Protein AF-A0A6L3V154-F1 (afdb_monomer)

Mean predicted aligned error: 12.21 Å

Structure (mmCIF, N/CA/C/O backbone):
data_AF-A0A6L3V154-F1
#
_entry.id   AF-A0A6L3V154-F1
#
loop_
_atom_site.group_PDB
_atom_site.id
_atom_site.type_symbol
_atom_site.label_atom_id
_atom_site.label_alt_id
_atom_site.label_comp_id
_atom_site.label_asym_id
_atom_site.label_entity_id
_atom_site.label_seq_id
_atom_site.pdbx_PDB_ins_code
_atom_site.Cartn_x
_atom_site.Cartn_y
_atom_site.Cartn_z
_atom_site.occupancy
_atom_site.B_iso_or_equiv
_atom_site.auth_seq_id
_atom_site.auth_comp_id
_atom_site.auth_asym_id
_atom_site.auth_atom_id
_atom_site.pdbx_PDB_model_num
ATOM 1 N N . MET A 1 1 ? 25.791 -54.559 0.162 1.00 36.84 1 MET A N 1
ATOM 2 C CA . MET A 1 1 ? 26.107 -53.376 -0.666 1.00 36.84 1 MET A CA 1
ATOM 3 C C . MET A 1 1 ? 25.098 -52.288 -0.316 1.00 36.84 1 MET A C 1
ATOM 5 O O . MET A 1 1 ? 23.957 -52.368 -0.742 1.00 36.84 1 MET A O 1
ATOM 9 N N . LEU A 1 2 ? 25.465 -51.377 0.590 1.00 35.56 2 LEU A N 1
ATOM 10 C CA . LEU A 1 2 ? 24.588 -50.324 1.118 1.00 35.56 2 LEU A CA 1
ATOM 11 C C . LEU A 1 2 ? 24.805 -49.043 0.308 1.00 35.56 2 LEU A C 1
ATOM 13 O O . LEU A 1 2 ? 25.890 -48.468 0.343 1.00 35.56 2 LEU A O 1
ATOM 17 N N . LEU A 1 3 ? 23.775 -48.600 -0.408 1.00 36.31 3 LEU A N 1
ATOM 18 C CA . LEU A 1 3 ? 23.742 -47.310 -1.094 1.00 36.31 3 LEU A CA 1
ATOM 19 C C . LEU A 1 3 ? 23.500 -46.195 -0.063 1.00 36.31 3 LEU A C 1
ATOM 21 O O . LEU A 1 3 ? 22.370 -45.776 0.162 1.00 36.31 3 LEU A O 1
ATOM 25 N N . LYS A 1 4 ? 24.570 -45.718 0.583 1.00 40.69 4 LYS A N 1
ATOM 26 C CA . LYS A 1 4 ? 24.601 -44.402 1.243 1.00 40.69 4 LYS A CA 1
ATOM 27 C C . LYS A 1 4 ? 24.968 -43.352 0.191 1.00 40.69 4 LYS A C 1
ATOM 29 O O . LYS A 1 4 ? 26.110 -42.910 0.134 1.00 40.69 4 LYS A O 1
ATOM 34 N N . PHE A 1 5 ? 24.024 -42.983 -0.670 1.00 40.97 5 PHE A N 1
ATOM 35 C CA . PHE A 1 5 ? 24.203 -41.823 -1.542 1.00 40.97 5 PHE A CA 1
ATOM 36 C C . PHE A 1 5 ? 23.748 -40.557 -0.807 1.00 40.97 5 PHE A C 1
ATOM 38 O O . PHE A 1 5 ? 22.565 -40.364 -0.550 1.00 40.97 5 PHE A O 1
ATOM 45 N N . ALA A 1 6 ? 24.738 -39.742 -0.436 1.00 42.97 6 ALA A N 1
ATOM 46 C CA . ALA A 1 6 ? 24.694 -38.280 -0.416 1.00 42.97 6 ALA A CA 1
ATOM 47 C C . ALA A 1 6 ? 23.431 -37.612 0.172 1.00 42.97 6 ALA A C 1
ATOM 49 O O . ALA A 1 6 ? 22.741 -36.866 -0.513 1.00 42.97 6 ALA A O 1
ATOM 50 N N . TYR A 1 7 ? 23.154 -37.808 1.465 1.00 40.84 7 TYR A N 1
ATOM 51 C CA . TYR A 1 7 ? 22.252 -36.906 2.205 1.00 40.84 7 TYR A CA 1
ATOM 52 C C . TYR A 1 7 ? 23.001 -35.710 2.830 1.00 40.84 7 TYR A C 1
ATOM 54 O O . TYR A 1 7 ? 22.385 -34.792 3.360 1.00 40.84 7 TYR A O 1
ATOM 62 N N . GLN A 1 8 ? 24.339 -35.702 2.780 1.00 3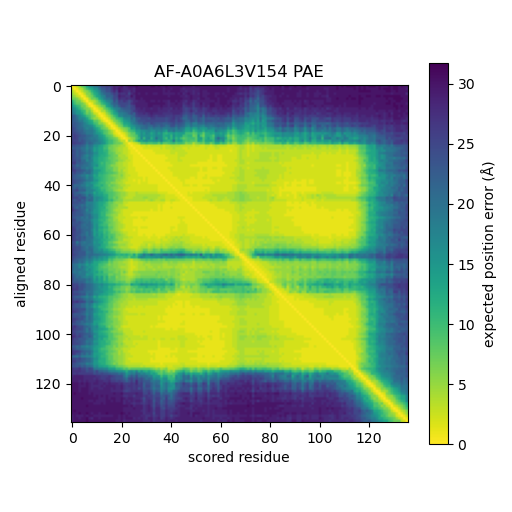7.62 8 GLN A N 1
ATOM 63 C CA . GLN A 1 8 ? 25.162 -34.779 3.570 1.00 37.62 8 GLN A CA 1
ATOM 64 C C . GLN A 1 8 ? 25.724 -33.576 2.788 1.00 37.62 8 GLN A C 1
ATOM 66 O O . GLN A 1 8 ? 26.208 -32.641 3.417 1.00 37.62 8 GLN A O 1
ATOM 71 N N . ASP A 1 9 ? 25.606 -33.548 1.456 1.00 41.88 9 ASP A N 1
ATOM 72 C CA . ASP A 1 9 ? 26.332 -32.579 0.611 1.00 41.88 9 ASP A CA 1
ATOM 73 C C . ASP A 1 9 ? 25.495 -31.375 0.143 1.00 41.88 9 ASP A C 1
ATOM 75 O O . ASP A 1 9 ? 25.961 -30.563 -0.652 1.00 41.88 9 ASP A O 1
ATOM 79 N N . PHE A 1 10 ? 24.268 -31.214 0.647 1.00 44.62 10 PHE A N 1
ATOM 80 C CA . PHE A 1 10 ? 23.421 -30.048 0.353 1.00 44.62 10 PHE A CA 1
ATOM 81 C C . PHE A 1 10 ? 23.212 -29.162 1.589 1.00 44.62 10 PHE A C 1
ATOM 83 O O . PHE A 1 10 ? 22.120 -28.648 1.828 1.00 44.62 10 PHE A O 1
ATOM 90 N N . ILE A 1 11 ? 24.256 -28.979 2.406 1.00 45.38 11 ILE A N 1
ATOM 91 C CA . ILE A 1 11 ? 24.266 -27.884 3.382 1.00 45.38 11 ILE A CA 1
ATOM 92 C C . ILE A 1 11 ? 24.730 -26.626 2.661 1.00 45.38 11 ILE A C 1
ATOM 94 O O . ILE A 1 11 ? 25.908 -26.336 2.484 1.00 45.38 11 ILE A O 1
ATOM 98 N N . ASP A 1 12 ? 23.729 -25.902 2.203 1.00 52.34 12 ASP A N 1
ATOM 99 C CA . ASP A 1 12 ? 23.831 -24.582 1.630 1.00 52.34 12 ASP A CA 1
ATOM 100 C C . ASP A 1 12 ? 24.290 -23.561 2.691 1.00 52.34 12 ASP A C 1
ATOM 102 O O . ASP A 1 12 ? 23.508 -23.136 3.540 1.00 52.34 12 ASP A O 1
ATOM 106 N N . ASP A 1 13 ? 25.567 -23.161 2.641 1.00 48.47 13 ASP A N 1
ATOM 107 C CA . ASP A 1 13 ? 26.195 -22.163 3.531 1.00 48.47 13 ASP A CA 1
ATOM 108 C C . ASP A 1 13 ? 25.761 -20.710 3.218 1.00 48.47 13 ASP A C 1
ATOM 110 O O . ASP A 1 13 ? 26.422 -19.722 3.565 1.00 48.47 13 ASP A O 1
ATOM 114 N N . ARG A 1 14 ? 24.615 -20.520 2.547 1.00 57.66 14 ARG A N 1
ATOM 115 C CA . ARG A 1 14 ? 23.977 -19.205 2.465 1.00 57.66 14 ARG A CA 1
ATOM 116 C C . ARG A 1 14 ? 23.593 -18.780 3.874 1.00 57.66 14 ARG A C 1
ATOM 118 O O . ARG A 1 14 ? 22.541 -19.136 4.396 1.00 57.66 14 ARG A O 1
ATOM 125 N N . LYS A 1 15 ? 24.426 -17.922 4.468 1.00 46.59 15 LYS A N 1
ATOM 126 C CA . LYS A 1 15 ? 24.085 -17.123 5.648 1.00 46.59 15 LYS A CA 1
ATOM 127 C C . LYS A 1 15 ? 22.749 -16.430 5.382 1.00 46.59 15 LYS A C 1
ATOM 129 O O . LYS A 1 15 ? 22.710 -15.394 4.711 1.00 46.59 15 LYS A O 1
ATOM 134 N N . PHE A 1 16 ? 21.655 -16.991 5.896 1.00 51.38 16 PHE A N 1
ATOM 135 C CA . PHE A 1 16 ? 20.346 -16.356 5.879 1.00 51.38 16 PHE A CA 1
ATOM 136 C C . PHE A 1 16 ? 20.460 -15.084 6.715 1.00 51.38 16 PHE A C 1
ATOM 138 O O . PHE A 1 16 ? 20.277 -15.086 7.933 1.00 51.38 16 PHE A O 1
ATOM 145 N N . LYS A 1 17 ? 20.806 -13.963 6.073 1.00 49.75 17 LYS A N 1
ATOM 146 C CA . LYS A 1 17 ? 20.602 -12.654 6.685 1.00 49.75 17 LYS A CA 1
ATOM 147 C C . LYS A 1 17 ? 19.137 -12.618 7.087 1.00 49.75 17 LYS A C 1
ATOM 149 O O . LYS A 1 17 ? 18.277 -12.897 6.254 1.00 49.75 17 LYS A O 1
ATOM 154 N N . LYS A 1 18 ? 18.873 -12.288 8.353 1.00 52.62 18 LYS A N 1
ATOM 155 C CA . LYS A 1 18 ? 17.528 -12.089 8.900 1.00 52.62 18 LYS A CA 1
ATOM 156 C C . LYS A 1 18 ? 16.851 -10.963 8.107 1.00 52.62 18 LYS A C 1
ATOM 158 O O . LYS A 1 18 ? 16.923 -9.792 8.466 1.00 52.62 18 LYS A O 1
ATOM 163 N N . ALA A 1 19 ? 16.273 -11.301 6.964 1.00 55.12 19 ALA A N 1
ATOM 164 C CA . ALA A 1 19 ? 15.476 -10.391 6.175 1.00 55.12 19 ALA A CA 1
ATOM 165 C C . ALA A 1 19 ? 14.114 -10.311 6.858 1.00 55.12 19 ALA A C 1
ATOM 167 O O . ALA A 1 19 ? 13.531 -11.334 7.207 1.00 55.12 19 ALA A O 1
ATOM 168 N N . LYS A 1 20 ? 13.613 -9.095 7.065 1.00 62.06 20 LYS A N 1
ATOM 169 C CA . LYS A 1 20 ? 12.199 -8.865 7.367 1.00 62.06 20 LYS A CA 1
ATOM 170 C C . LYS A 1 20 ? 11.541 -8.482 6.044 1.00 62.06 20 LYS A C 1
ATOM 172 O O . LYS A 1 20 ? 11.507 -7.287 5.734 1.00 62.06 20 LYS A O 1
ATOM 177 N N . PRO A 1 21 ? 11.168 -9.455 5.192 1.00 63.84 21 PRO A N 1
ATOM 178 C CA . PRO A 1 21 ? 10.528 -9.129 3.930 1.00 63.84 21 PRO A CA 1
ATOM 179 C C . PRO A 1 21 ? 9.245 -8.356 4.232 1.00 63.84 21 PRO A C 1
ATOM 181 O O . PRO A 1 21 ? 8.527 -8.669 5.170 1.00 63.84 21 PRO A O 1
ATOM 184 N N . ILE A 1 22 ? 8.983 -7.297 3.477 1.00 65.25 22 ILE A N 1
ATOM 185 C CA . ILE A 1 22 ? 7.748 -6.515 3.633 1.00 65.25 22 ILE A CA 1
ATOM 186 C C . ILE A 1 22 ? 6.572 -7.212 2.921 1.00 65.25 22 ILE A C 1
ATOM 188 O O . ILE A 1 22 ? 5.421 -6.881 3.176 1.00 65.25 22 ILE A O 1
ATOM 192 N N . SER A 1 23 ? 6.869 -8.184 2.052 1.00 68.25 23 SER A N 1
ATOM 193 C CA . SER A 1 23 ? 5.916 -8.853 1.169 1.00 68.25 23 SER A CA 1
ATOM 194 C C . SER A 1 23 ? 6.259 -10.327 0.940 1.00 68.25 23 SER A C 1
ATOM 196 O O . SER A 1 23 ? 7.343 -10.789 1.303 1.00 68.25 23 SER A O 1
ATOM 198 N N . GLY A 1 24 ? 5.320 -11.049 0.334 1.00 81.50 24 GLY A N 1
ATOM 199 C CA . GLY A 1 24 ? 5.356 -12.470 0.011 1.00 81.50 24 GLY A CA 1
ATOM 200 C C . GLY A 1 24 ? 3.961 -13.050 0.200 1.00 81.50 24 GLY A C 1
ATOM 201 O O . GLY A 1 24 ? 3.205 -13.193 -0.754 1.00 81.50 24 GLY A O 1
ATOM 202 N N . VAL A 1 25 ? 3.601 -13.308 1.457 1.00 86.81 25 VAL A N 1
ATOM 203 C CA . VAL A 1 25 ? 2.255 -13.732 1.856 1.00 86.81 25 VAL A CA 1
ATOM 204 C C . VAL A 1 25 ? 1.686 -12.698 2.818 1.00 86.81 25 VAL A C 1
ATOM 206 O O . VAL A 1 25 ? 2.305 -12.383 3.832 1.00 86.81 25 VAL A O 1
ATOM 209 N N . ILE A 1 26 ? 0.511 -12.164 2.488 1.00 90.88 26 ILE A N 1
ATOM 210 C CA . ILE A 1 26 ? -0.191 -11.147 3.271 1.00 90.88 26 ILE A CA 1
ATOM 211 C C . ILE A 1 26 ? -1.599 -11.667 3.563 1.00 90.88 26 ILE A C 1
ATOM 213 O O . ILE A 1 26 ? -2.287 -12.133 2.659 1.00 90.88 26 ILE A O 1
ATOM 217 N N . ILE A 1 27 ? -2.028 -11.572 4.822 1.00 91.44 27 ILE A N 1
ATOM 218 C CA . ILE A 1 27 ? -3.367 -11.973 5.264 1.00 91.44 27 ILE A CA 1
ATOM 219 C C . ILE A 1 27 ? -4.065 -10.734 5.818 1.00 91.44 27 ILE A C 1
ATOM 221 O O . ILE A 1 27 ? -3.561 -10.090 6.737 1.00 91.44 27 ILE A O 1
ATOM 225 N N . VAL A 1 28 ? -5.218 -10.392 5.248 1.00 94.50 28 VAL A N 1
ATOM 226 C CA . VAL A 1 28 ? -6.031 -9.231 5.634 1.00 94.50 28 VAL A CA 1
ATOM 227 C C . VAL A 1 28 ? -7.511 -9.586 5.552 1.00 94.50 28 VAL A C 1
ATOM 229 O O . VAL A 1 28 ? -7.903 -10.463 4.783 1.00 94.50 28 VAL A O 1
ATOM 232 N N . THR A 1 29 ? -8.353 -8.896 6.322 1.00 97.31 29 THR A N 1
ATOM 233 C CA . THR A 1 29 ? -9.807 -9.008 6.157 1.00 97.31 29 THR A CA 1
ATOM 234 C C . THR A 1 29 ? -10.240 -8.338 4.854 1.00 97.31 29 THR A C 1
ATOM 236 O O . THR A 1 29 ? -9.618 -7.376 4.393 1.00 97.31 29 THR A O 1
ATOM 239 N N . LYS A 1 30 ? -11.349 -8.813 4.274 1.00 97.12 30 LYS A N 1
ATOM 240 C CA . LYS A 1 30 ? -11.970 -8.176 3.101 1.00 97.12 30 LYS A CA 1
ATOM 241 C C . LYS A 1 30 ? -12.292 -6.702 3.365 1.00 97.12 30 LYS A C 1
ATOM 243 O O . LYS A 1 30 ? -12.097 -5.866 2.491 1.00 97.12 30 LYS A O 1
ATOM 248 N N . GLU A 1 31 ? -12.764 -6.391 4.569 1.00 97.56 31 GLU A N 1
ATOM 249 C CA . GLU A 1 31 ? -13.072 -5.028 4.997 1.00 97.56 31 GLU A CA 1
ATOM 250 C C . GLU A 1 31 ? -11.838 -4.121 4.942 1.00 97.56 31 GLU A C 1
ATOM 252 O O . GLU A 1 31 ? -11.858 -3.124 4.223 1.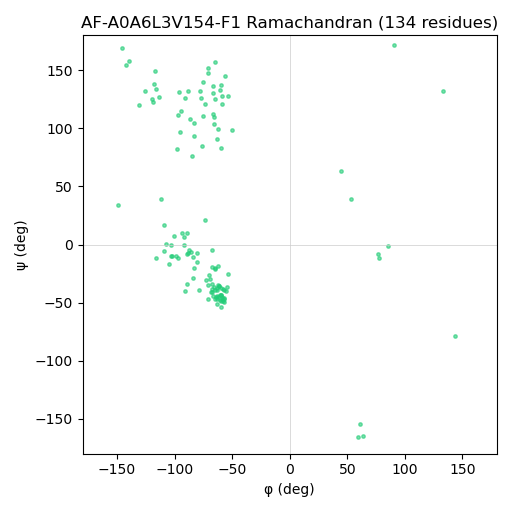00 97.56 31 GLU A O 1
ATOM 257 N N . ASN A 1 32 ? -10.733 -4.509 5.590 1.00 97.31 32 ASN A N 1
ATOM 258 C CA . ASN A 1 32 ? -9.506 -3.710 5.591 1.00 97.31 32 ASN A CA 1
ATOM 259 C C . ASN A 1 32 ? -8.915 -3.568 4.181 1.00 97.31 32 ASN A C 1
ATOM 261 O O . ASN A 1 32 ? -8.472 -2.485 3.801 1.00 97.31 32 ASN A O 1
ATOM 265 N N . PHE A 1 33 ? -8.958 -4.635 3.375 1.00 97.00 33 PHE A N 1
ATOM 266 C CA . PHE A 1 33 ? -8.532 -4.575 1.976 1.00 97.00 33 PHE A CA 1
ATOM 267 C C . PHE A 1 33 ? -9.354 -3.552 1.175 1.00 97.00 33 PHE A C 1
ATOM 269 O O . PHE A 1 33 ? -8.798 -2.749 0.421 1.00 97.00 33 PHE A O 1
ATOM 276 N N . ASN A 1 34 ? -10.673 -3.533 1.375 1.00 95.50 34 ASN A N 1
ATOM 277 C CA . ASN A 1 34 ? -11.575 -2.598 0.707 1.00 95.50 34 ASN A CA 1
ATOM 278 C C . ASN A 1 34 ? -11.423 -1.158 1.219 1.00 95.50 34 ASN A C 1
ATOM 280 O O . ASN A 1 34 ? -11.515 -0.230 0.414 1.00 95.50 34 ASN A O 1
ATOM 284 N N . MET A 1 35 ? -11.138 -0.955 2.511 1.00 95.25 35 MET A N 1
ATOM 285 C CA . MET A 1 35 ? -10.893 0.374 3.090 1.00 95.25 35 MET A CA 1
ATOM 286 C C . MET A 1 35 ? -9.732 1.101 2.404 1.00 95.25 35 MET A C 1
ATOM 288 O O . MET A 1 35 ? -9.816 2.306 2.169 1.00 95.25 35 MET A O 1
ATOM 292 N N . VAL A 1 36 ? -8.671 0.377 2.034 1.00 96.06 36 VAL A N 1
ATOM 293 C CA . VAL A 1 36 ? -7.530 0.947 1.291 1.00 96.06 36 VAL A CA 1
ATOM 294 C C . VAL A 1 36 ? -7.669 0.834 -0.230 1.00 96.06 36 VAL A C 1
ATOM 296 O O . VAL A 1 36 ? -6.732 1.170 -0.957 1.00 96.06 36 VAL A O 1
ATOM 299 N N . LYS A 1 37 ? -8.828 0.368 -0.719 1.00 95.94 37 LYS A N 1
ATOM 300 C CA . LYS A 1 37 ? -9.120 0.091 -2.137 1.00 95.94 37 LYS A CA 1
ATOM 301 C C . LYS A 1 37 ? -8.091 -0.837 -2.798 1.00 95.94 37 LYS A C 1
ATOM 303 O O . LYS A 1 37 ? -7.710 -0.615 -3.946 1.00 95.94 37 LYS A O 1
ATOM 308 N N . GLY A 1 38 ? -7.625 -1.847 -2.064 1.00 95.19 38 GLY A N 1
ATOM 309 C CA . GLY A 1 38 ? -6.637 -2.815 -2.532 1.00 95.19 38 GLY A CA 1
ATOM 310 C C . GLY A 1 38 ? -5.287 -2.202 -2.916 1.00 95.19 38 GLY A C 1
ATOM 311 O O . GLY A 1 38 ? -4.886 -1.140 -2.421 1.00 95.19 38 GLY A O 1
ATOM 312 N N . PHE A 1 39 ? -4.574 -2.893 -3.806 1.00 96.00 39 PHE A N 1
ATOM 313 C CA . PHE A 1 39 ? -3.316 -2.414 -4.377 1.00 96.00 39 PHE A CA 1
ATOM 314 C C . PHE A 1 39 ? -3.555 -1.244 -5.340 1.00 96.00 39 PHE A C 1
ATOM 316 O O . PHE A 1 39 ? -4.580 -1.156 -6.011 1.00 96.00 39 PHE A O 1
ATOM 323 N N . ASP A 1 40 ? -2.599 -0.319 -5.401 1.00 96.44 40 ASP A N 1
ATOM 324 C CA . ASP A 1 40 ? -2.673 0.822 -6.312 1.00 96.44 40 ASP A CA 1
ATOM 325 C C . ASP A 1 40 ? -2.171 0.424 -7.707 1.00 96.44 40 ASP A C 1
ATOM 327 O O . ASP A 1 40 ? -0.974 0.300 -7.941 1.00 96.44 40 ASP A O 1
ATOM 331 N N . GLU A 1 41 ? -3.079 0.240 -8.656 1.00 95.12 41 GLU A N 1
ATOM 332 C CA . GLU A 1 41 ? -2.742 -0.193 -10.022 1.00 95.12 41 GLU A CA 1
ATOM 333 C C . GLU A 1 41 ? -1.950 0.845 -10.839 1.00 95.12 41 GLU A C 1
ATOM 335 O O . GLU A 1 41 ? -1.498 0.552 -11.944 1.00 95.12 41 GLU A O 1
ATOM 340 N N . ARG A 1 42 ? -1.726 2.057 -10.308 1.00 95.69 42 ARG A N 1
ATOM 341 C CA . ARG A 1 42 ? -0.789 3.021 -10.913 1.00 95.69 42 ARG A CA 1
ATOM 342 C C . ARG A 1 42 ? 0.667 2.542 -10.826 1.00 95.69 42 ARG A C 1
ATOM 344 O O . ARG A 1 42 ? 1.510 3.054 -11.564 1.00 95.69 42 ARG A O 1
ATOM 351 N N . PHE A 1 43 ? 0.980 1.596 -9.934 1.00 95.88 43 PHE A N 1
ATOM 352 C CA . PHE A 1 43 ? 2.252 0.876 -9.960 1.00 95.88 43 PHE A CA 1
ATOM 353 C C . PHE A 1 43 ? 2.246 -0.122 -11.123 1.00 95.88 43 PHE A C 1
ATOM 355 O O . PHE A 1 43 ? 1.417 -1.025 -11.167 1.00 95.88 43 PHE A O 1
ATOM 362 N N . ALA A 1 44 ? 3.194 0.022 -12.050 1.00 94.69 44 ALA A N 1
ATOM 363 C CA . ALA A 1 44 ? 3.297 -0.843 -13.224 1.00 94.69 44 ALA A CA 1
ATOM 364 C C . ALA A 1 44 ? 4.617 -1.623 -13.231 1.00 94.69 44 ALA A C 1
ATOM 366 O O . ALA A 1 44 ? 5.686 -1.073 -12.938 1.00 94.69 44 ALA A O 1
ATOM 367 N N . GLY A 1 45 ? 4.550 -2.908 -13.589 1.00 92.31 45 GLY A N 1
ATOM 368 C CA . GLY A 1 45 ? 5.677 -3.836 -13.471 1.00 92.31 45 GLY A CA 1
ATOM 369 C C . GLY A 1 45 ? 6.114 -4.050 -12.016 1.00 92.31 45 GLY A C 1
ATOM 370 O O . GLY A 1 45 ? 5.407 -3.694 -11.080 1.00 92.31 45 GLY A O 1
ATOM 371 N N . TRP A 1 46 ? 7.302 -4.620 -11.814 1.00 91.44 46 TRP A N 1
ATOM 372 C CA . TRP A 1 46 ? 7.819 -4.893 -10.469 1.00 91.44 46 TRP A CA 1
ATOM 373 C C . TRP A 1 46 ? 8.357 -3.639 -9.767 1.00 91.44 46 TRP A C 1
ATOM 375 O O . TRP A 1 46 ? 9.281 -2.984 -10.275 1.00 91.44 46 TRP A O 1
ATOM 385 N N . GLY A 1 47 ? 7.858 -3.374 -8.555 1.00 91.94 47 GLY A N 1
ATOM 386 C CA . GLY A 1 47 ? 8.524 -2.555 -7.551 1.00 91.94 47 GLY A CA 1
ATOM 387 C C . GLY A 1 47 ? 7.635 -1.506 -6.884 1.00 91.94 47 GLY A C 1
ATOM 388 O O . GLY A 1 47 ? 7.058 -0.653 -7.555 1.00 91.94 47 GLY A O 1
ATOM 389 N N . LYS A 1 48 ? 7.720 -1.480 -5.545 1.00 95.00 48 LYS A N 1
ATOM 390 C CA . LYS A 1 48 ? 7.168 -0.486 -4.600 1.00 95.00 48 LYS A CA 1
ATOM 391 C C . LYS A 1 48 ? 5.672 -0.581 -4.293 1.00 95.00 48 LYS A C 1
ATOM 393 O O . LYS A 1 48 ? 5.254 0.026 -3.306 1.00 95.00 48 LYS A O 1
ATOM 398 N N . GLU A 1 49 ? 4.912 -1.368 -5.041 1.00 95.75 49 GLU A N 1
ATOM 399 C CA . GLU A 1 49 ? 3.487 -1.621 -4.813 1.00 95.75 49 GLU A CA 1
ATOM 400 C C . GLU A 1 49 ? 3.223 -2.182 -3.411 1.00 95.75 49 GLU A C 1
ATOM 402 O O . GLU A 1 49 ? 2.413 -1.632 -2.666 1.00 95.75 49 GLU A O 1
ATOM 407 N N . ASP A 1 50 ? 3.999 -3.181 -2.988 1.00 95.56 50 ASP A N 1
ATOM 408 C CA . ASP A 1 50 ? 3.856 -3.796 -1.668 1.00 95.56 50 ASP A CA 1
ATOM 409 C C . ASP A 1 50 ? 4.193 -2.834 -0.530 1.00 95.56 50 ASP A C 1
ATOM 411 O O . ASP A 1 50 ? 3.574 -2.846 0.536 1.00 95.56 50 ASP A O 1
ATOM 415 N N . ASN A 1 51 ? 5.192 -1.971 -0.743 1.00 95.88 51 ASN A N 1
ATOM 416 C CA . ASN A 1 51 ? 5.564 -0.974 0.251 1.00 95.88 51 ASN A CA 1
ATOM 417 C C . ASN A 1 51 ? 4.441 0.050 0.435 1.00 95.88 51 ASN A C 1
ATOM 419 O O . ASN A 1 51 ? 4.104 0.368 1.576 1.00 95.88 51 ASN A O 1
ATOM 423 N N . ALA A 1 52 ? 3.859 0.519 -0.672 1.00 97.50 52 ALA A N 1
ATOM 424 C CA . ALA A 1 52 ? 2.728 1.436 -0.662 1.00 97.50 52 ALA A CA 1
ATOM 425 C C . ALA A 1 52 ? 1.491 0.801 -0.017 1.00 97.50 52 ALA A C 1
ATOM 427 O O . ALA A 1 52 ? 0.865 1.429 0.836 1.00 97.50 52 ALA A O 1
ATOM 428 N N . PHE A 1 53 ? 1.183 -0.454 -0.356 1.00 97.38 53 PHE A N 1
ATOM 429 C CA . PHE A 1 53 ? 0.078 -1.194 0.249 1.00 97.38 53 PHE A CA 1
ATOM 430 C C . PHE A 1 53 ? 0.264 -1.348 1.764 1.00 97.38 53 PHE A C 1
ATOM 432 O O . PHE A 1 53 ? -0.632 -1.003 2.532 1.00 97.38 53 PHE A O 1
ATOM 439 N N . LYS A 1 54 ? 1.455 -1.758 2.220 1.00 96.56 54 LYS A N 1
ATOM 440 C CA . LYS A 1 54 ? 1.786 -1.857 3.652 1.00 96.56 54 LYS A CA 1
ATOM 441 C C . LYS A 1 54 ? 1.664 -0.504 4.368 1.00 96.56 54 LYS A C 1
ATOM 443 O O . LYS A 1 54 ? 1.126 -0.453 5.471 1.00 96.56 54 LYS A O 1
ATOM 448 N N . ASP A 1 55 ? 2.150 0.590 3.780 1.00 97.81 55 ASP A N 1
ATOM 449 C CA . ASP A 1 55 ? 2.045 1.922 4.398 1.00 97.81 55 ASP A CA 1
ATOM 450 C C . ASP A 1 55 ? 0.593 2.425 4.461 1.00 97.81 55 ASP A C 1
ATOM 452 O O . ASP A 1 55 ? 0.197 2.998 5.480 1.00 97.81 55 ASP A O 1
ATOM 456 N N . ALA A 1 56 ? -0.213 2.157 3.429 1.00 98.06 56 ALA A N 1
ATOM 457 C CA . ALA A 1 56 ? -1.643 2.456 3.421 1.00 98.06 56 ALA A CA 1
ATOM 458 C C . ALA A 1 56 ? -2.393 1.658 4.496 1.00 98.06 56 ALA A C 1
ATOM 460 O O . ALA A 1 56 ? -3.079 2.251 5.325 1.00 98.06 56 ALA A O 1
ATOM 461 N N . MET A 1 57 ? -2.199 0.336 4.539 1.00 97.88 57 MET A N 1
ATOM 462 C CA . MET A 1 57 ? -2.811 -0.551 5.535 1.00 97.88 57 MET A CA 1
ATOM 463 C C . MET A 1 57 ? -2.448 -0.132 6.958 1.00 97.88 57 MET A C 1
ATOM 465 O O . MET A 1 57 ? -3.333 0.047 7.786 1.00 97.88 57 MET A O 1
ATOM 469 N N . ASN A 1 58 ? -1.163 0.113 7.228 1.00 97.44 58 ASN A N 1
ATOM 470 C CA . ASN A 1 58 ? -0.718 0.534 8.556 1.00 97.44 58 ASN A CA 1
ATOM 471 C C . ASN A 1 58 ? -1.306 1.878 8.991 1.00 97.44 58 ASN A C 1
ATOM 473 O O . ASN A 1 58 ? -1.558 2.078 10.176 1.00 97.44 58 ASN A O 1
ATOM 477 N N . THR A 1 59 ? -1.491 2.800 8.047 1.00 98.44 59 THR A N 1
ATOM 478 C CA . THR A 1 59 ? -2.009 4.142 8.335 1.00 98.44 59 THR A CA 1
ATOM 479 C C . THR A 1 59 ? -3.527 4.141 8.509 1.00 98.44 59 THR A C 1
ATOM 481 O O . THR A 1 59 ? -4.036 4.843 9.374 1.00 98.44 59 THR A O 1
ATOM 484 N N . VAL A 1 60 ? -4.251 3.361 7.701 1.00 98.19 60 VAL A N 1
ATOM 485 C CA . VAL A 1 60 ? -5.722 3.364 7.666 1.00 98.19 60 VAL A CA 1
ATOM 486 C C . VAL A 1 60 ? -6.335 2.338 8.620 1.00 98.19 60 VAL A C 1
ATOM 488 O O . VAL A 1 60 ? -7.338 2.630 9.262 1.00 98.19 60 VAL A O 1
ATOM 491 N N . CYS A 1 61 ? -5.742 1.149 8.720 1.00 97.69 61 CYS A N 1
ATOM 492 C CA . CYS A 1 61 ? -6.279 0.013 9.477 1.00 97.69 61 CYS A CA 1
ATOM 493 C C . CYS A 1 61 ? -5.475 -0.297 10.752 1.00 97.69 61 CYS A C 1
ATOM 495 O O . CYS A 1 61 ? -5.868 -1.163 11.531 1.00 97.69 61 CYS A O 1
ATOM 497 N N . GLY A 1 62 ? -4.351 0.391 10.969 1.00 96.50 62 GLY A N 1
ATOM 498 C CA . GLY A 1 62 ? -3.435 0.131 12.078 1.00 96.50 62 GLY A CA 1
ATOM 499 C C . GLY A 1 62 ? -2.331 -0.882 11.741 1.00 96.50 62 GLY A C 1
ATOM 500 O O . GLY A 1 62 ? -2.322 -1.480 10.664 1.00 96.50 62 GLY A O 1
ATOM 501 N N . PRO A 1 63 ? -1.350 -1.058 12.644 1.00 94.50 63 PRO A N 1
ATOM 502 C CA . PRO A 1 63 ? -0.119 -1.785 12.355 1.00 94.50 63 PRO A CA 1
ATOM 503 C C . PRO A 1 63 ? -0.352 -3.281 12.107 1.00 94.50 63 PRO A C 1
ATOM 505 O O . PRO A 1 63 ? -1.038 -3.955 12.878 1.00 94.50 63 PRO A O 1
ATOM 508 N N . TYR A 1 64 ? 0.299 -3.822 11.076 1.00 92.00 64 TYR A N 1
ATOM 509 C CA . TYR A 1 64 ? 0.360 -5.267 10.859 1.00 92.00 64 TYR A CA 1
ATOM 510 C C . TYR A 1 64 ? 1.128 -5.981 11.987 1.00 92.00 64 TYR A C 1
ATOM 512 O O . TYR A 1 64 ? 1.987 -5.402 12.659 1.00 92.00 64 TYR A O 1
ATOM 520 N N . LYS A 1 65 ? 0.845 -7.276 12.162 1.00 88.94 65 LYS A N 1
ATOM 521 C CA . LYS A 1 65 ? 1.528 -8.156 13.119 1.00 88.94 65 LYS A CA 1
ATOM 522 C C . LYS A 1 65 ? 2.246 -9.284 12.389 1.00 88.94 65 LYS A C 1
ATOM 524 O O . LYS A 1 65 ? 1.791 -9.738 11.342 1.00 88.94 65 LYS A O 1
ATOM 529 N N . TRP A 1 66 ? 3.352 -9.740 12.965 1.00 84.19 66 TRP A N 1
ATOM 530 C CA . TRP A 1 66 ? 4.018 -10.967 12.540 1.00 84.19 66 TRP A CA 1
ATOM 531 C C . TRP A 1 66 ? 3.416 -12.155 13.303 1.00 84.19 66 TRP A C 1
ATOM 533 O O . TRP A 1 66 ? 3.278 -12.051 14.521 1.00 84.19 66 TRP A O 1
ATOM 543 N N . PRO A 1 67 ? 3.053 -13.264 12.637 1.00 80.19 67 PRO A N 1
ATOM 544 C CA . PRO A 1 67 ? 2.622 -14.471 13.335 1.00 80.19 67 PRO A CA 1
ATOM 545 C C . PRO A 1 67 ? 3.798 -15.072 14.120 1.00 80.19 67 PRO A C 1
ATOM 547 O O . PRO A 1 67 ? 4.884 -15.256 13.574 1.00 80.19 67 PRO A O 1
ATOM 550 N N . GLU A 1 68 ? 3.588 -15.374 15.402 1.00 75.31 68 GLU A N 1
ATOM 551 C CA . GLU A 1 68 ? 4.665 -15.762 16.331 1.00 75.31 68 GLU A CA 1
ATOM 552 C C . GLU A 1 68 ? 5.095 -17.238 16.223 1.00 75.31 68 GLU A C 1
ATOM 554 O O . GLU A 1 68 ? 6.097 -17.624 16.816 1.00 75.31 68 GLU A O 1
ATOM 559 N N . ALA A 1 69 ? 4.396 -18.067 15.437 1.00 66.12 69 ALA A N 1
ATOM 560 C CA . ALA A 1 69 ? 4.641 -19.514 15.401 1.00 66.12 69 ALA A CA 1
ATOM 561 C C . ALA A 1 69 ? 4.344 -20.178 14.042 1.00 66.12 69 ALA A C 1
ATOM 563 O O . ALA A 1 69 ? 3.880 -21.315 13.988 1.00 66.12 69 ALA A O 1
ATOM 564 N N . THR A 1 70 ? 4.580 -19.489 12.921 1.00 69.44 70 THR A N 1
ATOM 565 C CA . THR A 1 70 ? 4.295 -20.056 11.590 1.00 69.44 70 THR A CA 1
ATOM 566 C C . THR A 1 70 ? 5.480 -19.894 10.652 1.00 69.44 70 THR A C 1
ATOM 568 O O . THR A 1 70 ? 5.901 -18.780 10.344 1.00 69.44 70 THR A O 1
ATOM 571 N N . SER A 1 71 ? 6.001 -21.019 10.167 1.00 78.31 71 SER A N 1
ATOM 572 C CA . SER A 1 71 ? 6.954 -21.043 9.061 1.00 78.31 71 SER A CA 1
ATOM 573 C C . SER A 1 71 ? 6.198 -21.183 7.747 1.00 78.31 71 SER A C 1
ATOM 575 O O . SER A 1 71 ? 5.405 -22.103 7.572 1.00 78.31 71 SER A O 1
ATOM 577 N N . ILE A 1 72 ? 6.461 -20.267 6.818 1.00 79.69 72 ILE A N 1
ATOM 578 C CA . ILE A 1 72 ? 5.998 -20.357 5.435 1.00 79.69 72 ILE A CA 1
ATOM 579 C C . ILE A 1 72 ? 7.236 -20.540 4.567 1.00 79.69 72 ILE A C 1
ATOM 581 O O . ILE A 1 72 ? 8.179 -19.751 4.650 1.00 79.69 72 ILE A O 1
ATOM 585 N N . TYR A 1 73 ? 7.228 -21.574 3.732 1.00 82.75 73 TYR A N 1
ATOM 586 C CA . TYR A 1 73 ? 8.284 -21.819 2.759 1.00 82.75 73 TYR A CA 1
ATOM 587 C C . TYR A 1 73 ? 7.867 -21.250 1.404 1.00 82.75 73 TYR A C 1
ATOM 589 O O . TYR A 1 73 ? 6.763 -21.502 0.929 1.00 82.75 73 TYR A O 1
ATOM 597 N N . HIS A 1 74 ? 8.760 -20.490 0.778 1.00 83.62 74 HIS A N 1
ATOM 598 C CA . HIS A 1 74 ? 8.613 -20.015 -0.594 1.00 83.62 74 HIS A CA 1
ATOM 599 C C . HIS A 1 74 ? 9.729 -20.639 -1.430 1.00 83.62 74 HIS A C 1
ATOM 601 O O . HIS A 1 74 ? 10.888 -20.645 -1.006 1.00 83.62 74 HIS A O 1
ATOM 607 N N . LEU A 1 75 ? 9.382 -21.173 -2.603 1.00 87.81 75 LEU A N 1
ATOM 608 C CA . LEU A 1 75 ? 10.363 -21.690 -3.549 1.00 87.81 75 LEU A CA 1
ATOM 609 C C . LEU A 1 75 ? 11.334 -20.578 -3.943 1.00 87.81 75 LEU A C 1
ATOM 611 O O . LEU A 1 75 ? 10.947 -19.524 -4.444 1.00 87.81 75 LEU A O 1
ATOM 615 N N . TRP A 1 76 ? 12.613 -20.813 -3.676 1.00 85.25 76 TRP A N 1
ATOM 616 C CA . TRP A 1 76 ? 13.641 -19.825 -3.941 1.00 85.25 76 TRP A CA 1
ATOM 617 C C . TRP A 1 76 ? 13.953 -19.746 -5.436 1.00 85.25 76 TRP A C 1
ATOM 619 O O . TRP A 1 76 ? 14.099 -20.764 -6.109 1.00 85.25 76 TRP A O 1
ATOM 629 N N . HIS A 1 77 ? 14.154 -18.524 -5.923 1.00 81.06 77 HIS A N 1
ATOM 630 C CA . HIS A 1 77 ? 14.722 -18.253 -7.236 1.00 81.06 77 HIS A CA 1
ATOM 631 C C . HIS A 1 77 ? 15.699 -17.063 -7.160 1.00 81.06 77 HIS A C 1
ATOM 633 O O . HIS A 1 77 ? 15.599 -16.232 -6.246 1.00 81.06 77 HIS A O 1
ATOM 639 N N . PRO A 1 78 ? 16.644 -16.930 -8.112 1.00 84.06 78 PRO A N 1
ATOM 640 C CA . PRO A 1 78 ? 17.507 -15.758 -8.204 1.00 84.06 78 PRO A CA 1
ATOM 641 C C . PRO A 1 78 ? 16.699 -14.458 -8.313 1.00 84.06 78 PRO A C 1
ATOM 643 O O . PRO A 1 78 ? 15.635 -14.406 -8.937 1.00 84.06 78 PRO A O 1
ATOM 646 N N . L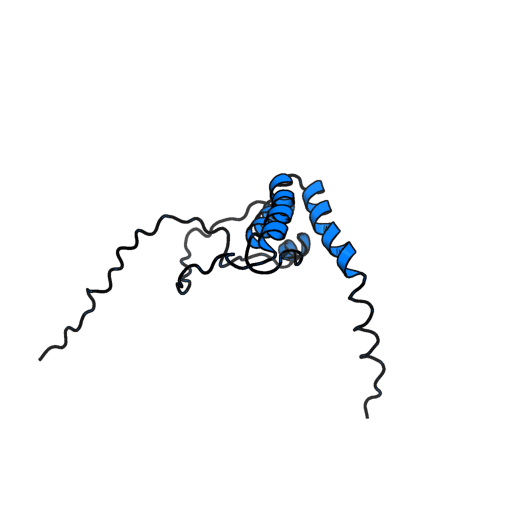YS A 1 79 ? 17.210 -13.380 -7.710 1.00 78.31 79 LYS A N 1
ATOM 647 C CA . LYS A 1 79 ? 16.535 -12.078 -7.719 1.00 78.31 79 LYS A CA 1
ATOM 648 C C . LYS A 1 79 ? 16.502 -11.507 -9.138 1.00 78.31 79 LYS A C 1
ATOM 650 O O . LYS A 1 79 ? 17.529 -11.072 -9.647 1.00 78.31 79 LYS A O 1
ATOM 655 N N . VAL A 1 80 ? 15.308 -11.414 -9.713 1.00 80.06 80 VAL A N 1
ATOM 656 C CA . 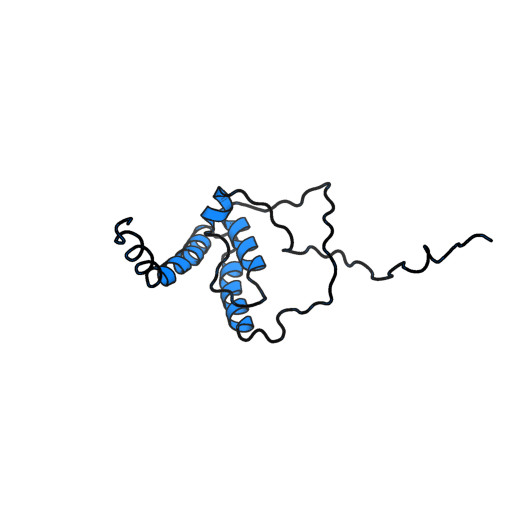VAL A 1 80 ? 15.074 -10.736 -11.002 1.00 80.06 80 VAL A CA 1
ATOM 657 C C . VAL A 1 80 ? 14.882 -9.221 -10.834 1.00 80.06 80 VAL A C 1
ATOM 659 O O . VAL A 1 80 ? 15.331 -8.436 -11.664 1.00 80.06 80 VAL A O 1
ATOM 662 N N . GLY A 1 81 ? 14.359 -8.787 -9.680 1.00 75.62 81 GLY A N 1
ATOM 663 C CA . GLY A 1 81 ? 14.289 -7.379 -9.278 1.00 75.62 81 GLY A CA 1
ATOM 664 C C . GLY A 1 81 ? 13.496 -6.486 -10.239 1.00 75.62 81 GLY A C 1
ATOM 665 O O . GLY A 1 81 ? 12.755 -6.954 -11.089 1.00 75.62 81 GLY A O 1
ATOM 666 N N . SER A 1 82 ? 13.652 -5.170 -10.093 1.00 81.75 82 SER A N 1
ATOM 667 C CA . SER A 1 82 ? 13.014 -4.171 -10.962 1.00 81.75 82 SER A CA 1
ATOM 668 C C . SER A 1 82 ? 13.860 -3.799 -12.187 1.00 81.75 82 SER A C 1
ATOM 670 O O . SER A 1 82 ? 13.568 -2.819 -12.877 1.00 81.75 82 SER A O 1
ATOM 672 N N . ARG A 1 83 ? 14.948 -4.538 -12.446 1.00 84.12 83 ARG A N 1
ATOM 673 C CA . ARG A 1 83 ? 15.861 -4.248 -13.554 1.00 84.12 83 ARG A CA 1
ATOM 674 C C . ARG A 1 83 ? 15.108 -4.442 -14.870 1.00 84.12 83 ARG A C 1
ATOM 676 O O . ARG A 1 83 ? 14.538 -5.498 -15.099 1.00 84.12 83 ARG A O 1
ATOM 683 N N . GLY A 1 84 ? 15.107 -3.415 -15.716 1.00 86.06 84 GLY A N 1
ATOM 684 C CA . GLY A 1 84 ? 14.387 -3.437 -16.991 1.00 86.06 84 GLY A CA 1
ATOM 685 C C . GLY A 1 84 ? 12.910 -3.042 -16.906 1.00 86.06 84 GLY A C 1
ATOM 686 O O . GLY A 1 84 ? 12.274 -2.964 -17.947 1.00 86.06 84 GLY A O 1
ATOM 687 N N . ASN A 1 85 ? 12.362 -2.732 -15.721 1.00 92.31 85 ASN A N 1
ATOM 688 C CA . ASN A 1 85 ? 11.023 -2.144 -15.635 1.00 92.31 85 ASN A CA 1
ATOM 689 C C . ASN A 1 85 ? 11.074 -0.655 -16.055 1.00 92.31 85 ASN A C 1
ATOM 691 O O . ASN A 1 85 ? 11.595 0.161 -15.285 1.00 92.31 85 ASN A O 1
ATOM 695 N N . PRO A 1 86 ? 10.499 -0.258 -17.210 1.00 94.62 86 PRO A N 1
ATOM 696 C CA . PRO A 1 86 ? 10.532 1.132 -17.678 1.00 94.62 86 PRO A CA 1
ATOM 697 C C . PRO A 1 86 ? 9.756 2.091 -16.760 1.00 94.62 86 PRO A C 1
ATOM 699 O O . PRO A 1 86 ? 10.007 3.295 -16.757 1.00 94.62 86 PRO A O 1
ATOM 702 N N . ASN A 1 87 ? 8.841 1.571 -15.937 1.00 95.38 87 ASN A N 1
ATOM 703 C CA . ASN A 1 87 ? 8.026 2.361 -15.018 1.00 95.38 87 ASN A CA 1
ATOM 704 C C . ASN A 1 87 ? 8.646 2.503 -13.622 1.00 95.38 87 ASN A C 1
ATOM 706 O O . ASN A 1 87 ? 8.073 3.184 -12.773 1.00 95.38 87 ASN A O 1
ATOM 710 N N . TYR A 1 88 ? 9.824 1.922 -13.361 1.00 94.75 88 TYR A N 1
ATOM 711 C CA . TYR A 1 88 ? 10.374 1.872 -12.004 1.00 94.75 88 TYR A CA 1
ATOM 712 C C . TYR A 1 88 ? 10.541 3.260 -11.360 1.00 94.75 88 TYR A C 1
ATOM 714 O O . TYR A 1 88 ? 10.213 3.441 -10.189 1.00 94.75 88 TYR A O 1
ATOM 722 N N . HIS A 1 89 ? 10.974 4.274 -12.117 1.00 95.94 89 HIS A N 1
ATOM 723 C CA . HIS A 1 89 ? 11.072 5.646 -11.602 1.00 95.94 89 HIS A CA 1
ATOM 724 C C . HIS A 1 89 ? 9.705 6.245 -11.239 1.00 95.94 89 HIS A C 1
ATOM 726 O O . HIS A 1 89 ? 9.584 6.905 -10.204 1.00 95.94 89 HIS A O 1
ATOM 732 N N . LYS A 1 90 ? 8.666 5.979 -12.044 1.00 97.00 90 LYS A N 1
ATOM 733 C CA . LYS A 1 90 ? 7.287 6.397 -11.747 1.00 97.00 90 LYS A CA 1
ATOM 734 C C . LYS A 1 90 ? 6.783 5.715 -10.475 1.00 97.00 90 LYS A C 1
ATOM 736 O O . LYS A 1 90 ? 6.290 6.405 -9.585 1.00 97.00 90 LYS A O 1
ATOM 741 N N . ASN A 1 91 ? 7.014 4.409 -10.337 1.00 97.25 91 ASN A N 1
ATOM 742 C CA . ASN A 1 91 ? 6.681 3.648 -9.132 1.00 97.25 91 ASN A CA 1
ATOM 743 C C . ASN A 1 91 ? 7.387 4.222 -7.894 1.00 97.25 91 ASN A C 1
ATOM 745 O O . ASN A 1 91 ? 6.759 4.457 -6.867 1.00 97.25 91 ASN A O 1
ATOM 749 N N . VAL A 1 92 ? 8.689 4.513 -7.981 1.00 97.31 92 VAL A N 1
ATOM 750 C CA . VAL A 1 92 ? 9.440 5.129 -6.875 1.00 97.31 92 VAL A CA 1
ATOM 751 C C . VAL A 1 92 ? 8.835 6.475 -6.473 1.00 97.31 92 VAL A C 1
ATOM 753 O O . VAL A 1 92 ? 8.668 6.727 -5.280 1.00 97.31 92 VAL A O 1
ATOM 756 N N . ASN A 1 93 ? 8.489 7.329 -7.436 1.00 97.94 93 ASN A N 1
ATOM 757 C CA . ASN A 1 93 ? 7.899 8.636 -7.150 1.00 97.94 93 ASN A CA 1
ATOM 758 C C . ASN A 1 93 ? 6.495 8.525 -6.547 1.00 97.94 93 ASN A C 1
ATOM 760 O O . ASN A 1 93 ? 6.199 9.228 -5.583 1.00 97.94 93 ASN A O 1
ATOM 764 N N . LEU A 1 94 ? 5.661 7.610 -7.045 1.00 97.88 94 LEU A N 1
ATOM 765 C CA . LEU A 1 94 ? 4.354 7.342 -6.451 1.00 97.88 94 LEU A CA 1
ATOM 766 C C . LEU A 1 94 ? 4.496 6.824 -5.014 1.00 97.88 94 LEU A C 1
ATOM 768 O O . LEU A 1 94 ? 3.841 7.333 -4.108 1.00 97.88 94 LEU A O 1
ATOM 772 N N . TYR A 1 95 ? 5.405 5.878 -4.773 1.00 98.19 95 TYR A N 1
ATOM 773 C CA . TYR A 1 95 ? 5.661 5.356 -3.431 1.00 98.19 95 TYR A CA 1
ATOM 774 C C . TYR A 1 95 ? 6.155 6.421 -2.449 1.00 98.19 95 TYR A C 1
ATOM 776 O O . TYR A 1 95 ? 5.763 6.390 -1.285 1.00 98.19 95 TYR A O 1
ATOM 784 N N . LYS A 1 96 ? 6.959 7.400 -2.887 1.00 98.50 96 LYS A N 1
ATOM 785 C CA . LYS A 1 96 ? 7.360 8.517 -2.012 1.00 98.50 96 LYS A CA 1
ATOM 786 C C . LYS A 1 96 ? 6.144 9.233 -1.414 1.00 98.50 96 LYS A C 1
ATOM 788 O O . LYS A 1 96 ? 6.190 9.591 -0.244 1.00 98.50 96 LYS A O 1
ATOM 793 N N . ARG A 1 97 ? 5.049 9.376 -2.171 1.00 98.38 97 ARG A N 1
ATOM 794 C CA . ARG A 1 97 ? 3.795 9.976 -1.677 1.00 98.38 97 ARG A CA 1
ATOM 795 C C . ARG A 1 97 ? 3.189 9.142 -0.545 1.00 98.38 97 ARG A C 1
ATOM 797 O O . ARG A 1 97 ? 2.878 9.687 0.505 1.00 98.38 97 ARG A O 1
ATOM 804 N N . TYR A 1 98 ? 3.114 7.820 -0.719 1.00 98.38 98 TYR A N 1
ATOM 805 C CA . TYR A 1 98 ? 2.658 6.901 0.334 1.00 98.38 98 TYR A CA 1
ATOM 806 C C . TYR A 1 98 ? 3.538 6.970 1.581 1.00 98.38 98 TYR A C 1
ATOM 808 O O . TYR A 1 98 ? 3.030 7.121 2.689 1.00 98.38 98 TYR A O 1
ATOM 816 N N . ASN A 1 99 ? 4.858 6.905 1.404 1.00 98.31 99 ASN A N 1
ATOM 817 C CA . ASN A 1 99 ? 5.795 6.934 2.521 1.00 98.31 99 ASN A CA 1
ATOM 818 C C . ASN A 1 99 ? 5.726 8.259 3.304 1.00 98.31 99 ASN A C 1
ATOM 820 O O . ASN A 1 99 ? 5.819 8.239 4.528 1.00 98.31 99 ASN A O 1
ATOM 824 N N . ASN A 1 100 ? 5.537 9.390 2.618 1.00 98.44 100 ASN A N 1
ATOM 825 C CA . ASN A 1 100 ? 5.418 10.704 3.255 1.00 98.44 100 ASN A CA 1
ATOM 826 C C . ASN A 1 100 ? 4.110 10.870 4.045 1.00 98.44 100 ASN A C 1
ATOM 828 O O . ASN A 1 100 ? 4.085 11.622 5.012 1.00 98.44 100 ASN A O 1
ATOM 832 N N . ASN A 1 101 ? 3.051 10.145 3.674 1.00 98.19 101 ASN A N 1
ATOM 833 C CA . ASN A 1 101 ? 1.744 10.211 4.334 1.00 98.19 101 ASN A CA 1
ATOM 834 C C . ASN A 1 101 ? 1.557 9.150 5.435 1.00 98.19 101 ASN A C 1
ATOM 836 O O . ASN A 1 101 ? 0.448 8.961 5.932 1.00 98.19 101 ASN A O 1
ATOM 840 N N . ARG A 1 102 ? 2.615 8.430 5.831 1.00 97.69 102 ARG A N 1
ATOM 841 C CA . ARG A 1 102 ? 2.535 7.412 6.891 1.00 97.69 102 ARG A CA 1
ATOM 842 C C . ARG A 1 102 ? 2.047 8.017 8.206 1.00 97.69 102 ARG A C 1
ATOM 844 O O . ARG A 1 102 ? 2.618 8.985 8.695 1.00 97.69 102 ARG A O 1
ATOM 851 N N . GLY A 1 103 ? 1.022 7.407 8.795 1.00 96.81 103 GLY A N 1
ATOM 852 C CA . GLY A 1 103 ? 0.421 7.866 10.052 1.00 96.81 103 GLY A CA 1
ATOM 853 C C . GLY A 1 103 ? -0.499 9.086 9.915 1.00 96.81 103 GLY A C 1
ATOM 854 O O . GLY A 1 103 ? -1.196 9.410 10.870 1.00 96.81 103 GLY A O 1
ATOM 855 N N . ASN A 1 104 ? -0.563 9.725 8.742 1.00 98.31 104 ASN A N 1
ATOM 856 C CA . ASN A 1 104 ? -1.538 10.772 8.455 1.00 98.31 104 ASN A CA 1
ATOM 857 C C . ASN A 1 104 ? -2.754 10.157 7.745 1.00 98.31 104 ASN A C 1
ATOM 859 O O . ASN A 1 104 ? -2.733 9.931 6.534 1.00 98.31 104 ASN A O 1
ATOM 863 N N . LEU A 1 105 ? -3.801 9.857 8.520 1.00 98.06 105 LEU A N 1
ATOM 864 C CA . LEU A 1 105 ? -5.003 9.171 8.037 1.00 98.06 105 LEU A CA 1
ATOM 865 C C . LEU A 1 105 ? -5.685 9.916 6.882 1.00 98.06 105 LEU A C 1
ATOM 867 O O . LEU A 1 105 ? -6.034 9.297 5.876 1.00 98.06 105 LEU A O 1
ATOM 871 N N . GLU A 1 106 ? -5.851 11.229 7.016 1.00 98.12 106 GLU A N 1
ATOM 872 C CA . GLU A 1 106 ? -6.599 12.041 6.055 1.00 98.12 106 GLU A CA 1
ATOM 873 C C . GLU A 1 106 ? -5.842 12.187 4.730 1.00 98.12 106 GLU A C 1
ATOM 875 O O . GLU A 1 106 ? -6.398 11.910 3.664 1.00 98.12 106 GLU A O 1
ATOM 880 N N . GLU A 1 107 ? -4.542 12.499 4.773 1.00 98.38 107 GLU A N 1
ATOM 881 C CA . GLU A 1 107 ? -3.725 12.603 3.554 1.00 98.38 107 GLU A CA 1
ATOM 882 C C . GLU A 1 107 ? -3.526 11.247 2.863 1.00 98.38 107 GLU A C 1
ATOM 884 O O . GLU A 1 107 ? -3.499 11.163 1.630 1.00 98.38 107 GLU A O 1
ATOM 889 N N . MET A 1 108 ? -3.438 10.155 3.631 1.00 98.38 108 MET A N 1
ATOM 890 C CA . MET A 1 108 ? -3.394 8.808 3.062 1.00 98.38 108 MET A CA 1
ATOM 891 C C . MET A 1 108 ? -4.706 8.463 2.347 1.00 98.38 108 MET A C 1
ATOM 893 O O . MET A 1 108 ? -4.678 7.994 1.208 1.00 98.38 108 MET A O 1
ATOM 897 N N . LYS A 1 109 ? -5.861 8.733 2.971 1.00 97.12 109 LYS A N 1
ATOM 898 C CA . LYS A 1 109 ? -7.174 8.521 2.341 1.00 97.12 109 LYS A CA 1
ATOM 899 C C . LYS A 1 109 ? -7.329 9.358 1.076 1.00 97.12 109 LYS A C 1
ATOM 901 O O . LYS A 1 109 ? -7.763 8.823 0.058 1.00 97.12 109 LYS A O 1
ATOM 906 N N . LYS A 1 110 ? -6.918 10.628 1.102 1.00 97.06 110 LYS A N 1
ATOM 907 C CA . LYS A 1 110 ? -6.932 11.504 -0.077 1.00 97.06 110 LYS A CA 1
ATOM 908 C C . LYS A 1 110 ? -6.123 10.901 -1.231 1.00 97.06 110 LYS A C 1
ATOM 910 O O . LYS A 1 110 ? -6.660 10.732 -2.324 1.00 97.06 110 LYS A O 1
ATOM 915 N N . LEU A 1 111 ? -4.888 10.466 -0.964 1.00 97.44 111 LEU A N 1
ATOM 916 C CA . LEU A 1 111 ? -4.019 9.810 -1.952 1.00 97.44 111 LEU A CA 1
ATOM 917 C C . LEU A 1 111 ? -4.622 8.514 -2.531 1.00 97.44 111 LEU A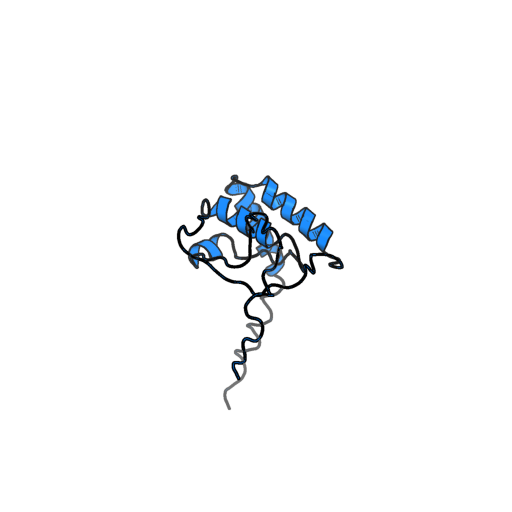 C 1
ATOM 919 O O . LEU A 1 111 ? -4.443 8.217 -3.718 1.00 97.44 111 LEU A O 1
ATOM 923 N N . ILE A 1 112 ? -5.322 7.732 -1.703 1.00 96.44 112 ILE A N 1
ATOM 924 C CA . ILE A 1 112 ? -6.033 6.512 -2.121 1.00 96.44 112 ILE A CA 1
ATOM 925 C C . ILE A 1 112 ? -7.234 6.861 -3.012 1.00 96.44 112 ILE A C 1
ATOM 927 O O . ILE A 1 112 ? -7.478 6.184 -4.012 1.00 96.44 112 ILE A O 1
ATOM 931 N N . MET A 1 113 ? -7.977 7.919 -2.684 1.00 94.88 113 MET A N 1
ATOM 932 C CA . MET A 1 113 ? -9.167 8.335 -3.431 1.00 94.88 113 MET A CA 1
ATOM 933 C C . MET A 1 113 ? -8.845 8.887 -4.824 1.00 94.88 113 MET A C 1
ATOM 935 O O . MET A 1 113 ? -9.626 8.661 -5.748 1.00 94.88 113 MET A O 1
ATOM 939 N N . GLU A 1 114 ? -7.673 9.499 -5.023 1.00 93.75 114 GLU A N 1
ATOM 940 C CA . GLU A 1 114 ? -7.196 9.935 -6.351 1.00 93.75 114 GLU A CA 1
ATOM 941 C C . GLU A 1 114 ? -7.194 8.808 -7.399 1.00 93.75 114 GLU A C 1
ATOM 943 O O . GLU A 1 114 ? -7.301 9.068 -8.594 1.00 93.75 114 GLU A O 1
ATOM 948 N N . ARG A 1 115 ? -7.087 7.540 -6.973 1.00 88.31 115 ARG A N 1
ATOM 949 C CA . ARG A 1 115 ? -7.131 6.379 -7.879 1.00 88.31 115 ARG A CA 1
ATOM 950 C C . ARG A 1 115 ? -8.466 6.283 -8.628 1.00 88.31 115 ARG A C 1
ATOM 952 O O . ARG A 1 115 ? -8.489 5.853 -9.777 1.00 88.31 115 ARG A O 1
ATOM 959 N N . ALA A 1 116 ? -9.571 6.655 -7.974 1.00 66.50 116 ALA A N 1
ATOM 960 C CA . ALA A 1 116 ? -10.924 6.521 -8.514 1.00 66.50 116 ALA A CA 1
ATOM 961 C C . ALA A 1 116 ? -11.212 7.532 -9.632 1.00 66.50 116 ALA A C 1
ATOM 963 O O . ALA A 1 116 ? -11.924 7.208 -10.578 1.00 66.50 116 ALA A O 1
ATOM 964 N N . GLN A 1 117 ? -10.590 8.712 -9.574 1.00 57.03 117 GLN A N 1
ATOM 965 C CA . GLN A 1 117 ? -10.746 9.754 -10.595 1.00 57.03 117 GLN A CA 1
ATOM 966 C C . GLN A 1 117 ? -10.192 9.325 -11.965 1.00 57.03 117 GLN A C 1
ATOM 968 O O . GLN A 1 117 ? -10.640 9.823 -12.989 1.00 57.03 117 GLN A O 1
ATOM 973 N N . ASN A 1 118 ? -9.295 8.333 -12.002 1.00 51.31 118 ASN A N 1
ATOM 974 C CA . ASN A 1 118 ? -8.791 7.750 -13.249 1.00 51.31 118 ASN A CA 1
ATOM 975 C C . ASN A 1 118 ? -9.648 6.588 -13.791 1.00 51.31 118 ASN A C 1
ATOM 977 O O . ASN A 1 118 ? -9.334 6.063 -14.856 1.00 51.31 118 ASN A O 1
ATOM 981 N N . ARG A 1 119 ? -10.696 6.147 -13.073 1.00 51.19 119 ARG A N 1
ATOM 982 C CA . ARG A 1 119 ? -11.529 4.989 -13.457 1.00 51.19 119 A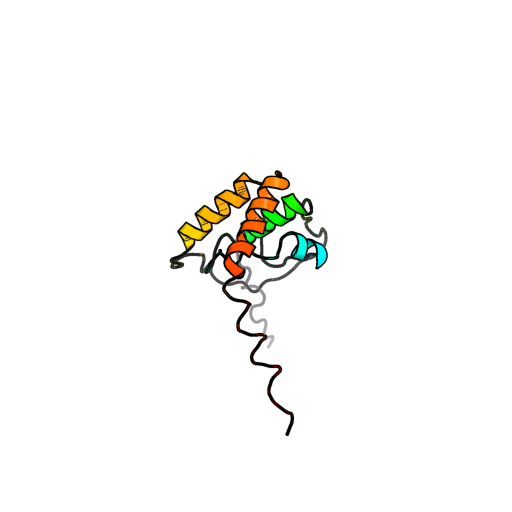RG A CA 1
ATOM 983 C C . ARG A 1 119 ? -12.906 5.339 -14.016 1.00 51.19 119 ARG A C 1
ATOM 985 O O . ARG A 1 119 ? -13.485 4.474 -14.666 1.00 51.19 119 ARG A O 1
ATOM 992 N N . GLU A 1 120 ? -13.427 6.551 -13.826 1.00 44.94 120 GLU A N 1
ATOM 993 C CA . GLU A 1 120 ? -14.751 6.899 -14.382 1.00 44.94 120 GLU A CA 1
ATOM 994 C C . GLU A 1 120 ? -14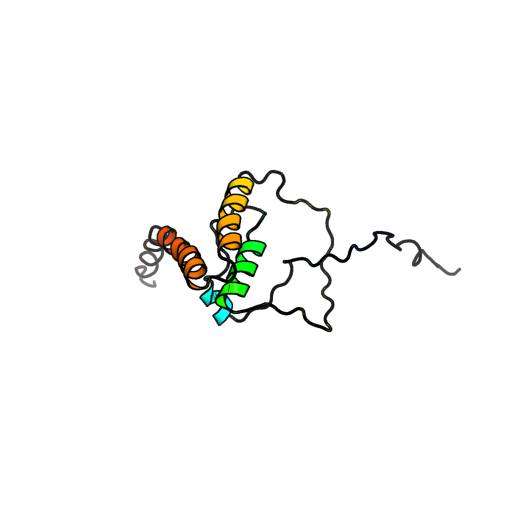.810 6.838 -15.918 1.00 44.94 120 GLU A C 1
ATOM 996 O O . GLU A 1 120 ? -15.885 6.655 -16.475 1.00 44.94 120 GLU A O 1
ATOM 1001 N N . PHE A 1 121 ? -13.668 6.857 -16.611 1.00 42.41 121 PHE A N 1
ATOM 1002 C CA . PHE A 1 121 ? -13.613 6.724 -18.071 1.00 42.41 121 PHE A CA 1
ATOM 1003 C C . PHE A 1 121 ? -13.596 5.282 -18.612 1.00 42.41 121 PHE A C 1
ATOM 1005 O O . PHE A 1 121 ? -13.667 5.113 -19.824 1.00 42.41 121 PHE A O 1
ATOM 1012 N N . LEU A 1 122 ? -13.499 4.242 -17.770 1.00 43.41 122 LEU A N 1
ATOM 1013 C CA . LEU A 1 122 ? -13.310 2.855 -18.247 1.00 43.41 122 LEU A CA 1
ATOM 1014 C C . LEU A 1 122 ? -14.459 1.889 -17.921 1.00 43.41 122 LEU A C 1
ATOM 1016 O O . LEU A 1 122 ? -14.494 0.799 -18.476 1.00 43.41 122 LEU A O 1
ATOM 1020 N N . TRP A 1 123 ? -15.408 2.257 -17.055 1.00 40.62 123 TRP A N 1
ATOM 1021 C CA . TRP A 1 123 ? -16.449 1.325 -16.579 1.00 40.62 123 TRP A CA 1
ATOM 1022 C C . TRP A 1 123 ? -17.856 1.564 -17.146 1.00 40.62 123 TRP A C 1
ATOM 1024 O O . TRP A 1 123 ? -18.774 0.830 -16.784 1.00 40.62 123 TRP A O 1
ATOM 1034 N N . ILE A 1 124 ? -18.050 2.558 -18.020 1.00 47.12 124 ILE A N 1
ATOM 1035 C CA . ILE A 1 124 ? -19.376 2.855 -18.594 1.00 47.12 124 ILE A CA 1
ATOM 1036 C C . ILE A 1 124 ? -19.702 1.946 -19.801 1.00 47.12 124 ILE A C 1
ATOM 1038 O O . ILE A 1 124 ? -20.874 1.732 -20.088 1.00 47.12 124 ILE A O 1
ATOM 1042 N N . ASP A 1 125 ? -18.711 1.327 -20.454 1.00 48.47 125 ASP A N 1
ATOM 1043 C CA . ASP A 1 125 ? -18.935 0.619 -21.730 1.00 48.47 125 ASP A CA 1
ATOM 1044 C C . ASP A 1 125 ? -19.325 -0.875 -21.577 1.00 48.47 125 ASP A C 1
ATOM 1046 O O . ASP A 1 125 ? -20.163 -1.400 -22.304 1.00 48.47 125 ASP A O 1
ATOM 1050 N N . GLU A 1 126 ? -18.811 -1.595 -20.571 1.00 46.69 126 GLU A N 1
ATOM 1051 C CA . GLU A 1 126 ? -18.960 -3.068 -20.532 1.00 46.69 126 GLU A CA 1
ATOM 1052 C C . GLU A 1 126 ? -20.280 -3.603 -19.948 1.00 46.69 126 GLU A C 1
ATOM 1054 O O . GLU A 1 126 ? -20.573 -4.791 -20.087 1.00 46.69 126 GLU A O 1
ATOM 1059 N N . ARG A 1 127 ? -21.116 -2.772 -19.310 1.00 45.72 127 ARG A N 1
ATOM 1060 C CA . ARG A 1 127 ? -22.415 -3.232 -18.763 1.00 45.72 127 ARG A CA 1
ATOM 1061 C C . ARG A 1 127 ? -23.613 -2.973 -19.669 1.00 45.72 127 ARG A C 1
ATOM 1063 O O . ARG A 1 127 ? -24.673 -3.537 -19.410 1.00 45.72 127 ARG A O 1
ATOM 1070 N N . LEU A 1 128 ? -23.458 -2.169 -20.721 1.00 46.03 128 LEU A N 1
ATOM 1071 C CA . LEU A 1 128 ? -24.541 -1.890 -21.667 1.00 46.03 128 LEU A CA 1
ATOM 1072 C C . LEU A 1 128 ? -24.596 -2.885 -22.839 1.00 46.03 128 LEU A C 1
ATOM 1074 O O . LEU A 1 128 ? -25.580 -2.888 -23.563 1.00 46.03 128 LEU A O 1
ATOM 1078 N N . SER A 1 129 ? -23.611 -3.779 -23.011 1.00 48.38 129 SER A N 1
ATOM 1079 C CA . SER A 1 129 ? -23.600 -4.735 -24.137 1.00 48.38 129 SER A CA 1
ATOM 1080 C C . SER A 1 129 ? -24.097 -6.152 -23.808 1.00 48.38 129 SER A C 1
ATOM 1082 O O . SER A 1 129 ? -24.296 -6.956 -24.720 1.00 48.38 129 SER A O 1
ATOM 1084 N N . LEU A 1 130 ? -24.315 -6.482 -22.528 1.00 47.34 130 LEU A N 1
ATOM 1085 C CA . LEU A 1 130 ? -24.639 -7.853 -22.098 1.00 47.34 130 LEU A CA 1
ATOM 1086 C C . LEU A 1 130 ? -26.119 -8.101 -21.769 1.00 47.34 130 LEU A C 1
ATOM 1088 O O . LEU A 1 130 ? -26.497 -9.259 -21.625 1.00 47.34 130 LEU A O 1
ATOM 1092 N N . ASN A 1 131 ? -26.961 -7.063 -21.701 1.00 45.59 131 ASN A N 1
ATOM 1093 C CA . ASN A 1 131 ? -28.380 -7.210 -21.338 1.00 45.59 131 ASN A CA 1
ATOM 1094 C C . ASN A 1 131 ? -29.370 -7.139 -22.518 1.00 45.59 131 ASN A C 1
ATOM 1096 O O . ASN A 1 131 ? -30.557 -7.347 -22.294 1.00 45.59 131 ASN A O 1
ATOM 1100 N N . ASP A 1 132 ? -28.907 -6.939 -23.757 1.00 50.34 132 ASP A N 1
ATOM 1101 C CA . ASP A 1 132 ? -29.787 -6.759 -24.931 1.00 50.34 132 ASP A CA 1
ATOM 1102 C C . ASP A 1 132 ? -29.793 -7.935 -25.923 1.00 50.34 132 ASP A C 1
ATOM 1104 O O . ASP A 1 132 ? -30.240 -7.798 -27.063 1.00 50.34 132 ASP A O 1
ATOM 1108 N N . LYS A 1 133 ? -29.323 -9.126 -25.530 1.00 45.34 133 LYS A N 1
ATOM 1109 C CA . LYS A 1 133 ? -29.476 -10.317 -26.379 1.00 45.34 133 LYS A CA 1
ATOM 1110 C C . LYS A 1 133 ? -30.695 -11.129 -25.935 1.00 45.34 133 LYS A C 1
ATOM 1112 O O . LYS A 1 133 ? -30.643 -11.713 -24.852 1.00 45.34 133 LYS A O 1
ATOM 1117 N N . PRO A 1 134 ? -31.776 -11.195 -26.739 1.00 40.81 134 PRO A N 1
ATOM 1118 C CA . PRO A 1 134 ? -32.869 -12.110 -26.457 1.00 40.81 134 PRO A CA 1
ATOM 1119 C C . PRO A 1 134 ? -32.334 -13.542 -26.477 1.00 40.81 134 PRO A C 1
ATOM 1121 O O . PRO A 1 134 ? -31.584 -13.933 -27.374 1.00 40.81 134 PRO A O 1
ATOM 1124 N N . ILE A 1 135 ? -32.705 -14.298 -25.450 1.00 51.81 135 ILE A N 1
ATOM 1125 C CA . ILE A 1 135 ? -32.454 -15.732 -25.354 1.00 51.81 135 ILE A CA 1
ATOM 1126 C C . ILE A 1 135 ? -33.285 -16.388 -26.467 1.00 51.81 135 ILE A C 1
ATOM 1128 O O . ILE A 1 135 ? -34.515 -16.352 -26.407 1.00 51.81 135 ILE A O 1
ATOM 1132 N N . LEU A 1 136 ? -32.609 -16.910 -27.494 1.00 49.59 136 LEU A N 1
ATOM 1133 C CA . LEU A 1 136 ? -33.160 -17.877 -28.449 1.00 49.59 136 LEU A CA 1
ATOM 1134 C C . LEU A 1 136 ? -32.868 -19.291 -27.949 1.00 49.59 136 LEU A C 1
ATOM 1136 O O . LEU A 1 136 ? -31.724 -19.511 -27.486 1.00 49.59 136 LEU A O 1
#

Secondary structure (DSSP, 8-state):
------SSS------------S-S-----HHHHHHTTSS-TTS-SSSSHHHHHHHHHHHHT------TT-----------TTTT-TTHHHHHHHHHHHHHTTT-HHHHHHHHHHHHHTTTTTSSSTTSSSS-----

Radius of gyration: 21.99 Å; Cα contacts (8 Å, |Δi|>4): 90; chains: 1; bounding box: 60×66×45 Å

Foldseek 3Di:
DDPPPDPPPPPDPPPPDPDPDLDDDDDDDPVLCVLLPHFQPQDDDDDLRSVLRQQLSCQAVNHDDDDPDDDDDDDDDPDPHCPPVPCHVVSVVLNVQSVVCRNVNVSSSVSSVVSVVVPVVPPPPPPVPPPPDDDD

pLDDT: mean 78.24, std 21.98, range [35.56, 98.5]

Solvent-accessible surface area (backbone ato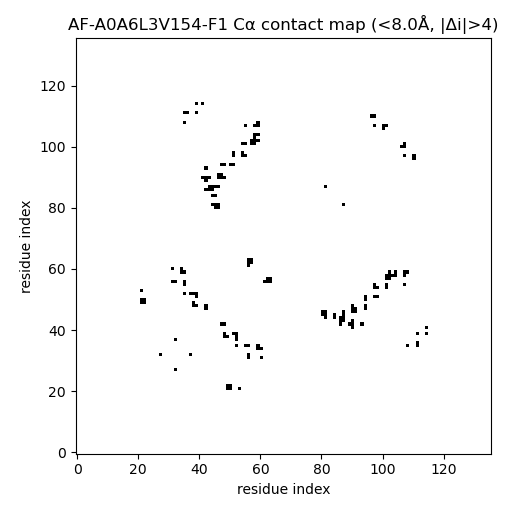ms only — not comparable to full-atom values): 9105 Å² total; per-residue (Å²): 138,83,86,82,74,78,85,75,83,78,77,73,83,73,78,77,69,89,72,81,73,89,67,87,84,86,89,77,55,73,65,59,40,55,76,55,62,50,71,66,76,86,40,51,76,52,56,52,49,58,58,32,41,52,37,47,43,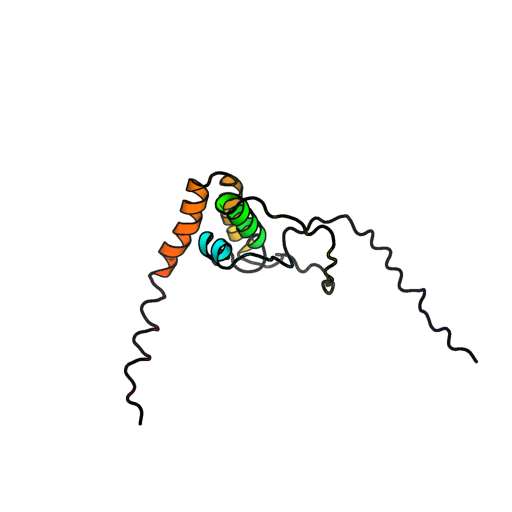33,34,74,72,43,77,83,80,79,75,93,84,70,91,82,90,71,90,85,71,84,88,70,73,49,74,87,36,90,40,39,67,59,18,53,56,55,29,51,55,40,65,74,28,53,72,37,49,66,61,39,51,51,62,54,52,58,58,55,76,74,43,72,85,70,66,72,66,76,70,71,73,74,79,77,70,81,88,126

InterPro domains:
  IPR027791 Galactosyltransferase, C-terminal [PF02709] (15-55)
  IPR029044 Nucleotide-diphospho-sugar transferases [G3DSA:3.90.550.10] (3-129)
  IPR029044 Nucleotide-diphospho-sugar transferases [SSF53448] (16-125)

Organism: NCBI:txid1602942

Sequence (136 aa):
MLLKFAYQDFIDDRKFKKAKPISGVIIVTKENFNMVKGFDERFAGWGKEDNAFKDAMNTVCGPYKWPEATSIYHLWHPKVGSRGNPNYHKNVNLYKRYNNNRGNLEEMKKLIMERAQNREFLWIDERLSLNDKPIL